Protein AF-A0A2S9G8Z2-F1 (afdb_monomer)

Structure (mmCIF, N/CA/C/O backbone):
data_AF-A0A2S9G8Z2-F1
#
_entry.id   AF-A0A2S9G8Z2-F1
#
loop_
_atom_site.group_PDB
_atom_site.id
_atom_site.type_symbol
_atom_site.label_atom_id
_atom_site.label_alt_id
_atom_site.label_comp_id
_atom_site.label_asym_id
_atom_site.label_entity_id
_atom_site.label_seq_id
_atom_site.pdbx_PDB_ins_code
_atom_site.Cartn_x
_atom_site.Cartn_y
_atom_site.Cartn_z
_atom_site.occupancy
_atom_site.B_iso_or_equiv
_atom_site.auth_seq_id
_atom_site.auth_comp_id
_atom_site.auth_asym_id
_atom_site.auth_atom_id
_atom_site.pdbx_PDB_model_num
ATOM 1 N N . ARG A 1 1 ? 24.745 0.065 -7.113 1.00 62.25 1 ARG A N 1
ATOM 2 C CA . ARG A 1 1 ? 24.488 0.917 -8.304 1.00 62.25 1 ARG A CA 1
ATOM 3 C C . ARG A 1 1 ? 24.657 0.036 -9.529 1.00 62.25 1 ARG A C 1
ATOM 5 O O . ARG A 1 1 ? 25.649 -0.677 -9.571 1.00 62.25 1 ARG A O 1
ATOM 12 N N . VAL A 1 2 ? 23.683 0.031 -10.441 1.00 73.94 2 VAL A N 1
ATOM 13 C CA . VAL A 1 2 ? 23.621 -0.918 -11.567 1.00 73.94 2 VAL A CA 1
ATOM 14 C C . VAL A 1 2 ? 23.813 -0.156 -12.875 1.00 73.94 2 VAL A C 1
ATOM 16 O O . VAL A 1 2 ? 23.184 0.879 -13.094 1.00 73.94 2 VAL A O 1
ATOM 19 N N . SER A 1 3 ? 24.692 -0.654 -13.735 1.00 78.06 3 SER A N 1
ATOM 20 C CA . SER A 1 3 ? 24.938 -0.115 -15.073 1.00 78.06 3 SER A CA 1
ATOM 21 C C . SER A 1 3 ? 24.805 -1.223 -16.106 1.00 78.06 3 SER A C 1
ATOM 23 O O . SER A 1 3 ? 25.106 -2.384 -15.822 1.00 78.06 3 SER A O 1
ATOM 25 N N . ARG A 1 4 ? 24.355 -0.855 -17.305 1.00 78.06 4 ARG A N 1
ATOM 26 C CA . ARG A 1 4 ? 24.367 -1.742 -18.469 1.00 78.06 4 ARG A CA 1
ATOM 27 C C . ARG A 1 4 ? 25.803 -1.949 -18.963 1.00 78.06 4 ARG A C 1
ATOM 29 O O . ARG A 1 4 ? 26.707 -1.190 -18.617 1.00 78.06 4 ARG A O 1
ATOM 36 N N . SER A 1 5 ? 26.008 -2.968 -19.795 1.00 85.19 5 SER A N 1
ATOM 37 C CA . SER A 1 5 ? 27.310 -3.284 -20.403 1.00 85.19 5 SER A CA 1
ATOM 38 C C . SER A 1 5 ? 27.854 -2.176 -21.314 1.00 85.19 5 SER A C 1
ATOM 40 O O . SER A 1 5 ? 29.053 -2.124 -21.551 1.00 85.19 5 SER A O 1
ATOM 42 N N . ASP A 1 6 ? 26.990 -1.277 -21.793 1.00 86.94 6 ASP A N 1
ATOM 43 C CA . ASP A 1 6 ? 27.336 -0.070 -22.560 1.00 86.94 6 ASP A CA 1
ATOM 44 C C . ASP A 1 6 ? 27.732 1.127 -21.669 1.00 86.94 6 ASP A C 1
ATOM 46 O O . ASP A 1 6 ? 27.937 2.234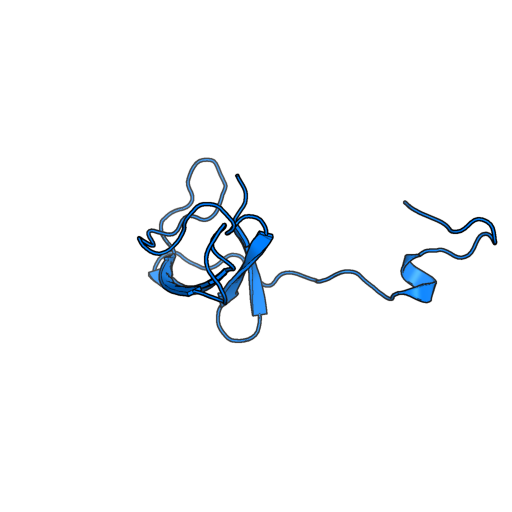 -22.163 1.00 86.94 6 ASP A O 1
ATOM 50 N N . GLY A 1 7 ? 27.835 0.927 -20.350 1.00 84.50 7 GLY A N 1
ATOM 51 C CA . GLY A 1 7 ? 28.222 1.962 -19.393 1.00 84.50 7 GLY A CA 1
ATOM 52 C C . GLY A 1 7 ? 27.107 2.956 -19.054 1.00 84.50 7 GLY A C 1
ATOM 53 O O . GLY A 1 7 ? 27.293 3.789 -18.161 1.00 84.50 7 GLY A O 1
ATOM 54 N N . ILE A 1 8 ? 25.932 2.859 -19.689 1.00 87.75 8 ILE A N 1
ATOM 55 C CA . ILE A 1 8 ? 24.789 3.706 -19.350 1.00 87.75 8 ILE A CA 1
ATOM 56 C C . ILE A 1 8 ? 24.274 3.306 -17.966 1.00 87.75 8 ILE A C 1
ATOM 58 O O . ILE A 1 8 ? 24.001 2.136 -17.667 1.00 87.75 8 ILE A O 1
ATOM 62 N N . ARG A 1 9 ? 24.139 4.311 -17.096 1.00 86.50 9 ARG A N 1
ATOM 63 C CA . ARG A 1 9 ? 23.539 4.136 -15.774 1.00 86.50 9 ARG A CA 1
ATOM 64 C C . ARG A 1 9 ? 22.067 3.794 -15.935 1.00 86.50 9 ARG A C 1
ATOM 66 O O . ARG A 1 9 ? 21.362 4.474 -16.680 1.00 86.50 9 ARG A O 1
ATOM 73 N N . LEU A 1 10 ? 21.589 2.791 -15.201 1.00 83.19 10 LEU A N 1
ATOM 74 C CA . LEU A 1 10 ? 20.181 2.405 -15.271 1.00 83.19 10 LEU A CA 1
ATOM 75 C C . LEU A 1 10 ? 19.263 3.582 -14.915 1.00 83.19 10 LEU A C 1
ATOM 77 O O . LEU A 1 10 ? 18.245 3.777 -15.568 1.00 83.19 10 LEU A O 1
ATOM 81 N N . GLU A 1 11 ? 19.666 4.413 -13.953 1.00 81.88 11 GLU A N 1
ATOM 82 C CA . GLU A 1 11 ? 18.909 5.598 -13.540 1.00 81.88 11 GLU A CA 1
ATOM 83 C C . GLU A 1 11 ? 18.789 6.646 -14.663 1.00 81.88 11 GLU A C 1
ATOM 85 O O . GLU A 1 11 ? 17.789 7.352 -14.752 1.00 81.88 11 GLU A O 1
ATOM 90 N N . SER A 1 12 ? 19.783 6.740 -15.553 1.00 84.94 12 SER A N 1
ATOM 91 C CA . SER A 1 12 ? 19.734 7.650 -16.706 1.00 84.94 12 SER A CA 1
ATOM 92 C C . SER A 1 12 ? 18.775 7.164 -17.793 1.00 84.94 12 SER A C 1
ATOM 94 O O . SER A 1 12 ? 18.224 7.986 -18.515 1.00 84.94 12 SER A O 1
ATOM 96 N N . ALA A 1 13 ? 18.574 5.848 -17.913 1.00 85.38 13 ALA A N 1
ATOM 97 C CA . ALA A 1 13 ? 17.683 5.257 -18.909 1.00 85.38 13 ALA A CA 1
ATOM 98 C C . ALA A 1 13 ? 16.238 5.094 -18.401 1.00 85.38 13 ALA A C 1
ATOM 100 O O . ALA A 1 13 ? 15.297 5.326 -19.153 1.00 85.38 13 ALA A O 1
ATOM 101 N N . ALA A 1 14 ? 16.055 4.690 -17.140 1.00 85.12 14 ALA A N 1
ATOM 102 C CA . ALA A 1 14 ? 14.747 4.409 -16.540 1.00 85.12 14 ALA A CA 1
ATOM 103 C C . ALA A 1 14 ? 14.141 5.610 -15.792 1.00 85.12 14 ALA A C 1
ATOM 105 O O . ALA A 1 14 ? 12.964 5.585 -15.436 1.00 85.12 14 ALA A O 1
ATOM 106 N N . GLY A 1 15 ? 14.939 6.648 -15.532 1.00 84.25 15 GLY A N 1
ATOM 107 C CA . GLY A 1 15 ? 14.593 7.709 -14.596 1.00 84.25 15 GLY A CA 1
ATOM 108 C C . GLY A 1 15 ? 14.861 7.314 -13.140 1.00 84.25 15 GLY A C 1
ATOM 109 O O . GLY A 1 15 ? 15.527 6.321 -12.835 1.00 84.25 15 GLY A O 1
ATOM 110 N N . ALA A 1 16 ? 14.360 8.132 -12.215 1.00 82.81 16 ALA A N 1
ATOM 111 C CA . ALA A 1 16 ? 14.453 7.845 -10.788 1.00 82.81 16 ALA A CA 1
ATOM 112 C C . ALA A 1 16 ? 13.491 6.714 -10.378 1.00 82.81 16 ALA A C 1
ATOM 114 O O . ALA A 1 16 ? 12.453 6.506 -11.000 1.00 82.81 16 ALA A O 1
ATOM 115 N N . GLY A 1 17 ? 13.819 6.010 -9.292 1.00 83.06 17 GLY A N 1
ATOM 116 C CA . GLY A 1 17 ? 12.908 5.040 -8.683 1.00 83.06 17 GLY A CA 1
ATOM 117 C C . GLY A 1 17 ? 11.681 5.698 -8.041 1.00 83.06 17 GLY A C 1
ATOM 118 O O . GLY A 1 17 ? 11.649 6.913 -7.822 1.00 83.06 17 GLY A O 1
ATOM 119 N N . LEU A 1 18 ? 10.685 4.875 -7.693 1.00 86.12 18 LEU A N 1
ATOM 120 C CA . LEU A 1 18 ? 9.508 5.320 -6.945 1.00 86.12 18 LEU A CA 1
ATOM 121 C C . LEU A 1 18 ? 9.939 6.014 -5.646 1.00 86.12 18 LEU A C 1
ATOM 123 O O . LEU A 1 18 ? 10.681 5.451 -4.841 1.00 86.12 18 LEU A O 1
ATOM 127 N N . ARG A 1 19 ? 9.434 7.230 -5.428 1.00 90.31 19 ARG A N 1
ATOM 128 C CA . ARG A 1 19 ? 9.555 7.928 -4.148 1.00 90.31 19 ARG A CA 1
ATOM 129 C C . ARG A 1 19 ? 8.308 7.647 -3.328 1.00 90.31 19 ARG A C 1
ATOM 131 O O . ARG A 1 19 ? 7.209 7.988 -3.759 1.00 90.31 19 ARG A O 1
ATOM 138 N N . LEU A 1 20 ? 8.494 7.033 -2.165 1.00 91.75 20 LEU A N 1
ATOM 139 C CA . LEU A 1 20 ? 7.400 6.838 -1.225 1.00 91.75 20 LEU A CA 1
ATOM 140 C C . LEU A 1 20 ? 6.965 8.184 -0.630 1.00 91.75 20 LEU A C 1
ATOM 142 O O . LEU A 1 20 ? 7.777 9.101 -0.471 1.00 91.75 20 LEU A O 1
ATOM 146 N N . GLY A 1 21 ? 5.674 8.282 -0.326 1.00 93.44 21 GLY A N 1
ATOM 147 C CA . GLY A 1 21 ? 5.102 9.354 0.476 1.00 93.44 21 GLY A CA 1
ATOM 148 C C . GLY A 1 21 ? 5.575 9.295 1.931 1.00 93.44 21 GLY A C 1
ATOM 149 O O . GLY A 1 21 ? 6.407 8.471 2.310 1.00 93.44 21 GLY A O 1
ATOM 150 N N . GLY A 1 22 ? 5.036 10.195 2.752 1.00 93.31 22 GLY A N 1
ATOM 151 C CA . GLY A 1 22 ? 5.291 10.186 4.191 1.00 93.31 22 GLY A CA 1
ATOM 152 C C . GLY A 1 22 ? 4.736 8.932 4.867 1.00 93.31 22 GLY A C 1
ATOM 153 O O . GLY A 1 22 ? 3.799 8.309 4.369 1.00 93.31 22 GLY A O 1
ATOM 154 N N . VAL A 1 23 ? 5.310 8.584 6.018 1.00 92.31 23 VAL A N 1
ATOM 155 C CA . VAL A 1 23 ? 4.771 7.523 6.873 1.00 92.31 23 VAL A CA 1
ATOM 156 C C . VAL A 1 23 ? 3.378 7.945 7.365 1.00 92.31 23 VAL A C 1
ATOM 158 O O . VAL A 1 23 ? 3.271 9.050 7.902 1.00 92.31 23 VAL A O 1
ATOM 161 N N . PRO A 1 24 ? 2.333 7.105 7.216 1.00 93.62 24 PRO A N 1
ATOM 162 C CA . PRO A 1 24 ? 0.987 7.444 7.669 1.00 93.62 24 PRO A CA 1
ATOM 163 C C . PRO A 1 24 ? 0.951 7.656 9.182 1.00 93.62 24 PRO A C 1
ATOM 165 O O . PRO A 1 24 ? 1.550 6.880 9.936 1.00 93.62 24 PRO A O 1
ATOM 168 N N . ALA A 1 25 ? 0.232 8.678 9.639 1.00 93.50 25 ALA A N 1
ATOM 169 C CA . ALA A 1 25 ? 0.030 8.881 11.070 1.00 93.50 25 ALA A CA 1
ATOM 170 C C . ALA A 1 25 ? -0.917 7.804 11.642 1.00 93.50 25 ALA A C 1
ATOM 172 O O . ALA A 1 25 ? -1.824 7.355 10.937 1.00 93.50 25 ALA A O 1
ATOM 173 N N . PRO A 1 26 ? -0.782 7.399 12.921 1.00 94.50 26 PRO A N 1
ATOM 174 C CA . PRO A 1 26 ? -1.766 6.522 13.552 1.00 94.50 26 PRO A CA 1
ATOM 175 C C . PRO A 1 26 ? -3.193 7.080 13.410 1.00 94.50 26 PRO A C 1
ATOM 177 O O . PRO A 1 26 ? -3.435 8.255 13.679 1.00 94.50 26 PRO A O 1
ATOM 180 N N . GLY A 1 27 ? -4.133 6.239 12.979 1.00 95.50 27 GLY A N 1
ATOM 181 C CA . GLY A 1 27 ? -5.515 6.618 12.670 1.00 95.50 27 GLY A CA 1
ATOM 182 C C . GLY A 1 27 ? -5.752 7.066 11.222 1.00 95.50 27 GLY A C 1
ATOM 183 O O . GLY A 1 27 ? -6.901 7.093 10.781 1.00 95.50 27 GLY A O 1
ATOM 184 N N . GLU A 1 28 ? -4.703 7.366 10.453 1.00 95.75 28 GLU A N 1
ATOM 185 C CA . GLU A 1 28 ? -4.832 7.736 9.042 1.00 95.75 28 GLU A CA 1
ATOM 186 C C . GLU A 1 28 ? -5.276 6.537 8.195 1.00 95.75 28 GLU A C 1
ATOM 188 O O . GLU A 1 28 ? -4.802 5.415 8.373 1.00 95.75 28 GLU A O 1
ATOM 193 N N . ALA A 1 29 ? -6.206 6.761 7.264 1.00 95.94 29 ALA A N 1
ATOM 194 C CA . ALA A 1 29 ? -6.759 5.692 6.444 1.00 95.94 29 ALA A CA 1
ATOM 195 C C . ALA A 1 29 ? -5.761 5.227 5.372 1.00 95.94 29 ALA A C 1
ATOM 197 O O . ALA A 1 29 ? -5.436 5.974 4.447 1.00 95.94 29 ALA A O 1
ATOM 198 N N . VAL A 1 30 ? -5.367 3.958 5.448 1.00 96.31 30 VAL A N 1
ATOM 199 C CA . VAL A 1 30 ? -4.503 3.286 4.476 1.00 96.31 30 VAL A CA 1
ATOM 200 C C . VAL A 1 30 ? -5.336 2.312 3.653 1.00 96.31 30 VAL A C 1
ATOM 202 O O . VAL A 1 30 ? -6.143 1.556 4.195 1.00 96.31 30 VAL A O 1
ATOM 205 N N . THR A 1 31 ? -5.146 2.314 2.334 1.00 96.31 31 THR A N 1
ATOM 206 C CA . THR A 1 31 ? -5.686 1.275 1.442 1.00 96.31 31 THR A CA 1
ATOM 207 C C . THR A 1 31 ? -4.555 0.374 0.973 1.00 96.31 31 THR A C 1
ATOM 209 O O . THR A 1 31 ? -3.539 0.874 0.499 1.00 96.31 31 THR A O 1
ATOM 212 N N . VAL A 1 32 ? -4.728 -0.940 1.081 1.00 96.00 32 VAL A N 1
ATOM 213 C CA . VAL A 1 32 ? -3.796 -1.938 0.547 1.00 96.00 32 VAL A CA 1
ATOM 214 C C . VAL A 1 32 ? -4.493 -2.687 -0.575 1.00 96.00 32 VAL A C 1
ATOM 216 O O . VAL A 1 32 ? -5.617 -3.151 -0.394 1.00 96.00 32 VAL A O 1
ATOM 219 N N . ILE A 1 33 ? -3.835 -2.801 -1.728 1.00 95.12 33 ILE A N 1
ATOM 220 C CA . ILE A 1 33 ? -4.336 -3.546 -2.890 1.00 95.12 33 ILE A CA 1
ATOM 221 C C . ILE A 1 33 ? -3.277 -4.576 -3.270 1.00 95.12 33 ILE A C 1
ATOM 223 O O . ILE A 1 33 ? -2.176 -4.202 -3.665 1.00 95.12 33 ILE A O 1
ATOM 227 N N . GLY A 1 34 ? -3.593 -5.860 -3.135 1.00 94.19 34 GLY A N 1
ATOM 228 C CA . GLY A 1 34 ? -2.672 -6.963 -3.405 1.00 94.19 34 GLY A CA 1
ATOM 229 C C . GLY A 1 34 ? -3.289 -8.030 -4.300 1.00 94.19 34 GLY A C 1
ATOM 230 O O . GLY A 1 34 ? -4.468 -7.967 -4.638 1.00 94.19 34 GLY A O 1
ATOM 231 N N . TYR A 1 35 ? -2.482 -9.020 -4.675 1.00 94.50 35 TYR A N 1
ATOM 232 C CA . TYR A 1 35 ? -2.906 -10.159 -5.488 1.00 94.50 35 TYR A CA 1
ATOM 233 C C . TYR A 1 35 ? -2.728 -11.436 -4.665 1.00 94.50 35 TYR A C 1
ATOM 235 O O . TYR A 1 35 ? -1.605 -11.932 -4.547 1.00 94.50 35 TYR A O 1
ATOM 243 N N . PRO A 1 36 ? -3.800 -11.953 -4.044 1.00 94.06 36 PRO A N 1
ATOM 244 C CA . PRO A 1 36 ? -3.708 -13.182 -3.276 1.00 94.06 36 PRO A CA 1
ATOM 245 C C . PRO A 1 36 ? -3.180 -14.343 -4.126 1.00 94.06 36 PRO A C 1
ATOM 247 O O . PRO A 1 36 ? -3.620 -14.560 -5.258 1.00 94.06 36 PRO A O 1
ATOM 250 N N . ALA A 1 37 ? -2.281 -15.141 -3.558 1.00 93.50 37 ALA A N 1
ATOM 251 C CA . ALA A 1 37 ? -1.782 -16.343 -4.210 1.00 93.50 37 ALA A CA 1
ATOM 252 C C . ALA A 1 37 ? -2.933 -17.327 -4.476 1.00 93.50 37 ALA A C 1
ATOM 254 O O . ALA A 1 37 ? -3.746 -17.609 -3.596 1.00 93.50 37 ALA A O 1
ATOM 255 N N . GLY A 1 38 ? -3.001 -17.852 -5.701 1.00 92.62 38 GLY A N 1
ATOM 256 C CA . GLY A 1 38 ? -4.038 -18.805 -6.107 1.00 92.62 38 GLY A CA 1
ATOM 257 C C . GLY A 1 38 ? -5.425 -18.196 -6.345 1.00 92.62 38 GLY A C 1
ATOM 258 O O . GLY A 1 38 ? -6.347 -18.944 -6.660 1.00 92.62 38 GLY A O 1
ATOM 259 N N . GLN A 1 39 ? -5.587 -16.871 -6.239 1.00 90.19 39 GLN A N 1
ATOM 260 C CA . GLN A 1 39 ? -6.824 -16.176 -6.609 1.00 90.19 39 GLN A CA 1
ATOM 261 C C . GLN A 1 39 ? -6.638 -15.427 -7.935 1.00 90.19 39 GLN A C 1
ATOM 263 O O . GLN A 1 39 ? -5.589 -14.844 -8.208 1.00 90.19 39 GLN A O 1
ATOM 268 N N . GLY A 1 40 ? -7.666 -15.451 -8.782 1.00 87.50 40 GLY A N 1
ATOM 269 C CA . GLY A 1 40 ? -7.675 -14.730 -10.053 1.00 87.50 40 GLY A CA 1
ATOM 270 C C . GLY A 1 40 ? -8.106 -13.280 -9.864 1.00 87.50 40 GLY A C 1
ATOM 271 O O . GLY A 1 40 ? -9.283 -12.977 -10.028 1.00 87.50 40 GLY A O 1
ATOM 272 N N . GLY A 1 41 ? -7.170 -12.391 -9.530 1.00 91.50 41 GLY A N 1
ATOM 273 C CA . GLY A 1 41 ? -7.408 -10.943 -9.506 1.00 91.50 41 GLY A CA 1
ATOM 274 C C . GLY A 1 41 ? -6.958 -10.237 -8.224 1.00 91.50 41 GLY A C 1
ATOM 275 O O . GLY A 1 41 ? -6.393 -10.872 -7.331 1.00 91.50 41 GLY A O 1
ATOM 276 N N . PRO A 1 42 ? -7.161 -8.909 -8.145 1.00 94.00 42 PRO A N 1
ATOM 277 C CA . PRO A 1 42 ? -6.775 -8.123 -6.985 1.00 94.00 42 PRO A CA 1
ATOM 278 C C . PRO A 1 42 ? -7.790 -8.256 -5.845 1.00 94.00 42 PRO A C 1
ATOM 280 O O . PRO A 1 42 ? -8.997 -8.350 -6.067 1.00 94.00 42 PRO A O 1
ATOM 283 N N . ALA A 1 43 ? -7.297 -8.156 -4.617 1.00 93.88 43 ALA A N 1
ATOM 284 C CA . ALA A 1 43 ? -8.097 -7.940 -3.422 1.00 93.88 43 ALA A CA 1
ATOM 285 C C . ALA A 1 43 ? -7.614 -6.671 -2.713 1.00 93.88 43 ALA A C 1
ATOM 287 O O . ALA A 1 43 ? -6.426 -6.336 -2.740 1.00 93.88 43 ALA A O 1
ATOM 288 N N . ALA A 1 44 ? -8.545 -5.952 -2.092 1.00 93.81 44 ALA A N 1
ATOM 289 C CA . ALA A 1 44 ? -8.260 -4.696 -1.420 1.00 93.81 44 ALA A CA 1
ATOM 290 C C . ALA A 1 44 ? -8.785 -4.703 0.010 1.00 93.81 44 ALA A C 1
ATOM 292 O O . ALA A 1 44 ? -9.825 -5.290 0.309 1.00 93.81 44 ALA A O 1
ATOM 293 N N . CYS A 1 45 ? -8.081 -3.995 0.881 1.00 93.50 45 CYS A N 1
ATOM 294 C CA . CYS A 1 45 ? -8.528 -3.727 2.233 1.00 93.50 45 CYS A CA 1
ATOM 295 C C . CYS A 1 45 ? -8.239 -2.262 2.580 1.00 93.50 45 CYS A C 1
ATOM 297 O O . CYS A 1 45 ? -7.301 -1.656 2.056 1.00 93.50 45 CYS A O 1
ATOM 299 N N . ARG A 1 46 ? -9.056 -1.674 3.454 1.00 95.06 46 ARG A N 1
ATOM 300 C CA . ARG A 1 46 ? -8.861 -0.310 3.945 1.00 95.06 46 ARG A CA 1
ATOM 301 C C . ARG A 1 46 ? -8.987 -0.308 5.457 1.00 95.06 46 ARG A C 1
ATOM 303 O O . ARG A 1 46 ? -10.013 -0.736 5.977 1.00 95.06 46 ARG A O 1
ATOM 310 N N . ALA A 1 47 ? -7.964 0.184 6.140 1.00 95.25 47 ALA A N 1
ATOM 311 C CA . ALA A 1 47 ? -7.919 0.229 7.595 1.00 95.25 47 ALA A CA 1
ATOM 312 C C . ALA A 1 47 ? -7.125 1.453 8.074 1.00 95.25 47 ALA A C 1
ATOM 314 O O . ALA A 1 47 ? -6.273 1.959 7.338 1.00 95.25 47 ALA A O 1
ATOM 315 N N . PRO A 1 48 ? -7.391 1.952 9.291 1.00 95.81 48 PRO A N 1
ATOM 316 C CA . PRO A 1 48 ? -6.537 2.962 9.896 1.00 95.81 48 PRO A CA 1
ATOM 317 C C . PRO A 1 48 ? -5.142 2.387 10.179 1.00 95.81 48 PRO A C 1
ATOM 319 O O . PRO A 1 48 ? -5.010 1.239 10.619 1.00 95.81 48 PRO A O 1
ATOM 322 N N . ALA A 1 49 ? -4.103 3.194 9.972 1.00 94.88 49 ALA A N 1
ATOM 323 C CA . ALA A 1 49 ? -2.762 2.870 10.435 1.00 94.88 49 ALA A CA 1
ATOM 324 C C . ALA A 1 49 ? -2.762 2.731 11.966 1.00 94.88 49 ALA A C 1
ATOM 326 O O . ALA A 1 49 ? -3.323 3.555 12.690 1.00 94.88 49 ALA A O 1
ATOM 327 N N . ALA A 1 50 ? -2.138 1.674 12.465 1.00 94.19 50 ALA A N 1
ATOM 328 C CA . ALA A 1 50 ? -1.911 1.456 13.883 1.00 94.19 50 ALA A CA 1
ATOM 329 C C . ALA A 1 50 ? -0.601 2.125 14.328 1.00 94.19 50 ALA A C 1
ATOM 331 O O . ALA A 1 50 ? 0.193 2.604 13.516 1.00 94.19 50 ALA A O 1
ATOM 332 N N . ALA A 1 51 ? -0.355 2.136 15.639 1.00 92.75 51 ALA A N 1
ATOM 333 C CA . ALA A 1 51 ? 0.948 2.523 16.163 1.00 92.75 51 ALA A CA 1
ATOM 334 C C . ALA A 1 51 ? 2.050 1.627 15.571 1.00 92.75 51 ALA A C 1
ATOM 336 O O . ALA A 1 51 ? 1.875 0.410 15.457 1.00 92.75 51 ALA A O 1
ATOM 337 N N . SER A 1 52 ? 3.184 2.233 15.213 1.00 90.62 52 SER A N 1
ATOM 338 C CA . SER A 1 52 ? 4.316 1.501 14.651 1.00 90.62 52 SER A CA 1
ATOM 339 C C . SER A 1 52 ? 4.784 0.396 15.593 1.00 90.62 52 SER A C 1
ATOM 341 O O . SER A 1 52 ? 4.916 0.595 16.803 1.00 90.62 52 SER A O 1
ATOM 343 N N . ARG A 1 53 ? 5.097 -0.767 15.026 1.00 88.69 53 ARG A N 1
ATOM 344 C CA . ARG A 1 53 ? 5.607 -1.927 15.754 1.00 88.69 53 ARG A CA 1
ATOM 345 C C . ARG A 1 53 ? 7.035 -2.197 15.303 1.00 88.69 53 ARG A C 1
ATOM 347 O O . ARG A 1 53 ? 7.292 -2.322 14.113 1.00 88.69 53 ARG A O 1
ATOM 354 N N . ALA A 1 54 ? 7.968 -2.260 16.254 1.00 89.06 54 ALA A N 1
ATOM 355 C CA . ALA A 1 54 ? 9.396 -2.464 15.976 1.00 89.06 54 ALA A CA 1
ATOM 356 C C . ALA A 1 54 ? 9.989 -1.472 14.946 1.00 89.06 54 ALA A C 1
ATOM 35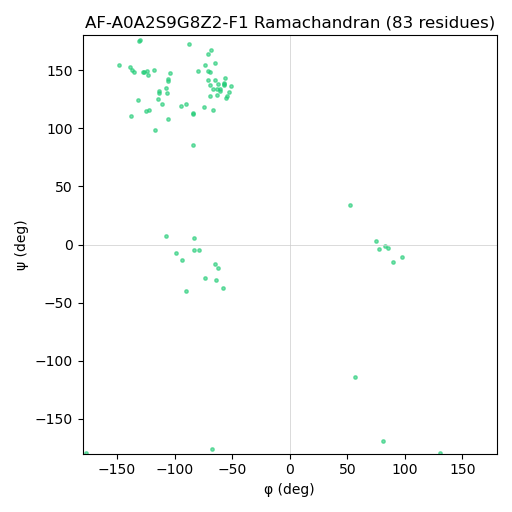8 O O . ALA A 1 54 ? 10.865 -1.827 14.167 1.00 89.06 54 ALA A O 1
ATOM 359 N N . GLY A 1 55 ? 9.497 -0.227 14.931 1.00 87.81 55 GLY A N 1
ATOM 360 C CA . GLY A 1 55 ? 9.947 0.814 14.000 1.00 87.81 55 GLY A CA 1
ATOM 361 C C . GLY A 1 55 ? 9.259 0.807 12.630 1.00 87.81 55 GLY A C 1
ATOM 362 O O . GLY A 1 55 ? 9.503 1.717 11.843 1.00 87.81 55 GLY A O 1
ATOM 363 N N . PHE A 1 56 ? 8.365 -0.148 12.360 1.00 87.44 56 PHE A N 1
ATOM 364 C CA . PHE A 1 56 ? 7.627 -0.239 11.100 1.00 87.44 56 PHE A CA 1
ATOM 365 C C . PHE A 1 56 ? 6.166 0.189 11.270 1.00 87.44 56 PHE A C 1
ATOM 367 O O . PHE A 1 56 ? 5.560 -0.132 12.297 1.00 87.44 56 PHE A O 1
ATOM 374 N N . PRO A 1 57 ? 5.573 0.881 10.280 1.00 89.25 57 PRO A N 1
ATOM 375 C CA . PRO A 1 57 ? 4.137 1.134 10.254 1.00 89.25 57 PRO A CA 1
ATOM 376 C C . PRO A 1 57 ? 3.359 -0.180 10.324 1.00 89.25 57 PRO A C 1
ATOM 378 O O . PRO A 1 57 ? 3.761 -1.183 9.735 1.00 89.25 57 PRO A O 1
ATOM 381 N N . ALA A 1 58 ? 2.235 -0.173 11.031 1.00 91.69 58 ALA A N 1
ATOM 382 C CA . ALA A 1 58 ? 1.370 -1.338 11.166 1.00 91.69 58 ALA A CA 1
ATOM 383 C C . ALA A 1 58 ? -0.052 -1.000 10.705 1.00 91.69 58 ALA A C 1
ATOM 385 O O . ALA A 1 58 ? -0.500 0.134 10.845 1.00 91.69 58 ALA A O 1
ATOM 386 N N . LEU A 1 59 ? -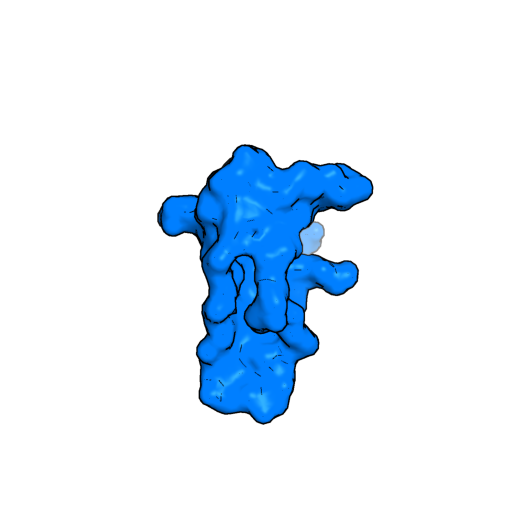0.774 -1.986 10.178 1.00 91.25 59 LEU A N 1
ATOM 387 C CA . LEU A 1 59 ? -2.218 -1.917 9.966 1.00 91.25 59 LEU A CA 1
ATOM 388 C C . LEU A 1 59 ? -2.845 -3.254 10.357 1.00 91.25 59 LEU A C 1
ATOM 390 O O . LEU A 1 59 ? -2.195 -4.294 10.254 1.00 91.25 59 LEU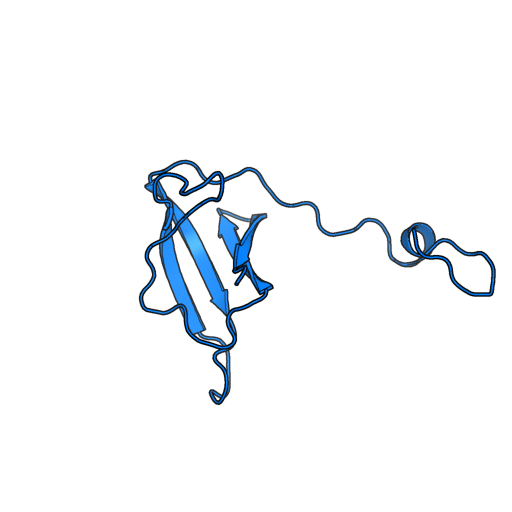 A O 1
ATOM 394 N N . HIS A 1 60 ? -4.111 -3.228 10.758 1.00 90.19 60 HIS A N 1
ATOM 395 C CA . HIS A 1 60 ? -4.898 -4.440 10.968 1.00 90.19 60 HIS A CA 1
ATOM 396 C C . HIS A 1 60 ? -5.884 -4.569 9.811 1.00 90.19 60 HIS A C 1
ATOM 398 O O . HIS A 1 60 ? -6.822 -3.784 9.704 1.00 90.19 60 HIS A O 1
ATOM 404 N N . CYS A 1 61 ? -5.628 -5.524 8.921 1.00 87.69 61 CYS A N 1
ATOM 405 C CA . CYS A 1 61 ? -6.449 -5.781 7.748 1.00 87.69 61 CYS A CA 1
ATOM 406 C C . CYS A 1 61 ? -6.620 -7.286 7.562 1.00 87.69 61 CYS A C 1
ATOM 408 O O . CYS A 1 61 ? -5.681 -7.963 7.143 1.00 87.69 61 CYS A O 1
ATOM 410 N N . ASP A 1 62 ? -7.830 -7.788 7.781 1.00 80.31 62 ASP A N 1
ATOM 411 C CA . ASP A 1 62 ? -8.132 -9.218 7.632 1.00 80.31 62 ASP A CA 1
ATOM 412 C C . ASP A 1 62 ? -7.992 -9.710 6.177 1.00 80.31 62 ASP A C 1
ATOM 414 O O . ASP A 1 62 ? -7.874 -10.903 5.922 1.00 80.31 62 ASP A O 1
ATOM 418 N N . GLY A 1 63 ? -7.972 -8.786 5.207 1.00 79.62 63 GLY A N 1
ATOM 419 C CA . GLY A 1 63 ? -7.805 -9.082 3.781 1.00 79.62 63 GLY A CA 1
ATOM 420 C C . GLY A 1 63 ? -6.358 -9.255 3.305 1.00 79.62 63 GLY A C 1
ATOM 421 O O . GLY A 1 63 ? -6.156 -9.561 2.131 1.00 79.62 63 GLY A O 1
ATOM 422 N N . VAL A 1 64 ? -5.349 -9.042 4.160 1.00 87.81 64 VAL A N 1
ATOM 423 C CA . VAL A 1 64 ? -3.938 -9.250 3.787 1.00 87.81 64 VAL A CA 1
ATOM 424 C C . VAL A 1 64 ? -3.583 -10.724 3.965 1.00 87.81 64 VAL A C 1
ATOM 426 O O . VAL A 1 64 ? -3.531 -11.237 5.079 1.00 87.81 64 VAL A O 1
ATOM 429 N N . VAL A 1 65 ? -3.316 -11.403 2.852 1.00 90.25 65 VAL A N 1
ATOM 430 C CA . VAL A 1 65 ? -3.051 -12.849 2.794 1.00 90.25 65 VAL A CA 1
ATOM 431 C C . VAL A 1 65 ? -1.778 -13.151 1.995 1.00 90.25 65 VAL A C 1
ATOM 433 O O . VAL A 1 65 ? -1.156 -12.252 1.425 1.00 90.25 65 VAL A O 1
ATOM 436 N N . ALA A 1 66 ? -1.370 -14.423 1.927 1.00 90.81 66 ALA A N 1
ATOM 437 C CA . ALA A 1 66 ? -0.237 -14.843 1.099 1.00 90.81 66 ALA A CA 1
ATOM 438 C C . ALA A 1 66 ? -0.383 -14.334 -0.350 1.00 90.81 66 ALA A C 1
ATOM 440 O O . ALA A 1 66 ? -1.466 -14.397 -0.931 1.00 90.81 66 ALA A O 1
ATOM 441 N N . GLY A 1 67 ? 0.708 -13.818 -0.924 1.00 90.88 67 GLY A N 1
ATOM 442 C CA . GLY A 1 67 ? 0.712 -13.132 -2.226 1.00 90.88 67 GLY A CA 1
ATOM 443 C C . GLY A 1 67 ? 0.646 -11.602 -2.143 1.00 90.88 67 GLY A C 1
ATOM 444 O O . GLY A 1 67 ? 0.934 -10.928 -3.125 1.00 90.88 67 GLY A O 1
ATOM 445 N N . PHE A 1 68 ? 0.367 -11.026 -0.967 1.00 94.44 68 PHE A N 1
ATOM 446 C CA . PHE A 1 68 ? 0.373 -9.567 -0.781 1.00 94.44 68 PHE A CA 1
ATOM 447 C C . PHE A 1 68 ? 1.770 -8.954 -0.629 1.00 94.44 68 PHE A C 1
ATOM 449 O O . PHE A 1 68 ? 1.876 -7.735 -0.552 1.00 94.44 68 PHE A O 1
ATOM 456 N N . SER A 1 69 ? 2.848 -9.737 -0.577 1.00 93.06 69 SER A N 1
ATOM 457 C CA . SER A 1 69 ? 4.209 -9.190 -0.507 1.00 93.06 69 SER A CA 1
ATOM 458 C C . SER A 1 69 ? 4.471 -8.224 -1.670 1.00 93.06 69 SER A C 1
ATOM 460 O O . SER A 1 69 ? 4.267 -8.567 -2.832 1.00 93.06 69 SER A O 1
ATOM 462 N N . GLY A 1 70 ? 4.909 -7.004 -1.354 1.00 93.25 70 GLY A N 1
ATOM 463 C CA . GLY A 1 70 ? 5.087 -5.924 -2.330 1.00 93.25 70 GLY A CA 1
ATOM 464 C C . GLY A 1 70 ? 3.815 -5.135 -2.671 1.00 93.25 70 GLY A C 1
ATOM 465 O O . GLY A 1 70 ? 3.899 -4.177 -3.436 1.00 93.25 70 GLY A O 1
ATOM 466 N N . ALA A 1 71 ? 2.654 -5.474 -2.099 1.00 94.69 71 ALA A N 1
ATOM 467 C CA . ALA A 1 71 ? 1.425 -4.702 -2.276 1.00 94.69 71 ALA A CA 1
ATOM 468 C C . ALA A 1 71 ? 1.575 -3.280 -1.696 1.00 94.69 71 ALA A C 1
ATOM 470 O O . ALA A 1 71 ? 2.066 -3.133 -0.568 1.00 94.69 71 ALA A O 1
ATOM 471 N N . PRO A 1 72 ? 1.152 -2.229 -2.423 1.00 95.19 72 PRO A N 1
ATOM 472 C CA . PRO A 1 72 ? 1.282 -0.849 -1.978 1.00 95.19 72 PRO A CA 1
ATOM 473 C C . PRO A 1 72 ? 0.343 -0.503 -0.826 1.00 95.19 72 PRO A C 1
ATOM 475 O O . PRO A 1 72 ? -0.826 -0.885 -0.822 1.00 95.19 72 PRO A O 1
ATOM 478 N N . TRP A 1 73 ? 0.853 0.302 0.105 1.00 95.44 73 TRP A N 1
ATOM 479 C CA . TRP A 1 73 ? 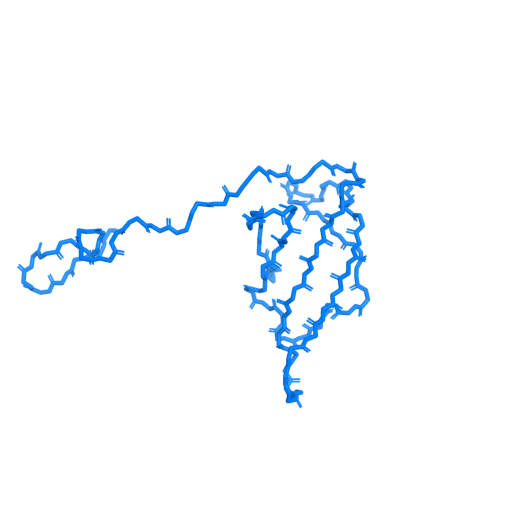0.052 1.083 1.041 1.00 95.44 73 TRP A CA 1
ATOM 480 C C . TRP A 1 73 ? -0.226 2.432 0.402 1.00 95.44 73 TRP A C 1
ATOM 482 O O . TRP A 1 73 ? 0.703 3.163 0.060 1.00 95.44 73 TRP A O 1
ATOM 492 N N . ILE A 1 74 ? -1.499 2.754 0.228 1.00 96.25 74 ILE A N 1
ATOM 493 C CA . ILE A 1 74 ? -1.946 3.968 -0.441 1.00 96.25 74 ILE A CA 1
ATOM 494 C C . ILE A 1 74 ? -2.583 4.886 0.598 1.00 96.25 74 ILE A C 1
ATOM 496 O O . ILE A 1 74 ? -3.579 4.524 1.233 1.00 96.25 74 ILE A O 1
ATOM 500 N N . THR A 1 75 ? -2.020 6.085 0.733 1.00 95.50 75 THR A N 1
ATOM 501 C CA . THR A 1 75 ? -2.545 7.192 1.546 1.00 95.50 75 THR A CA 1
ATOM 502 C C . THR A 1 75 ? -2.760 8.406 0.657 1.00 9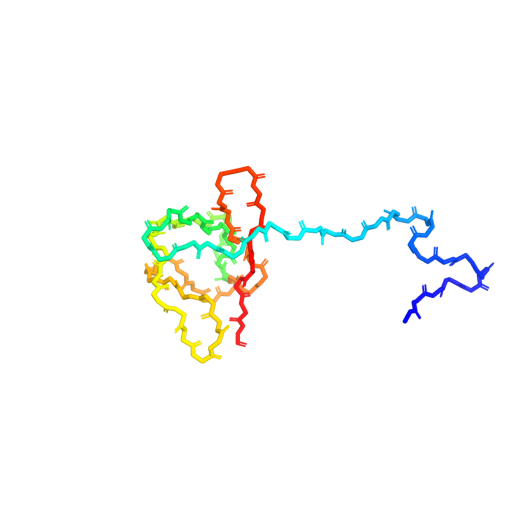5.50 75 THR A C 1
ATOM 504 O O . THR A 1 75 ? -1.819 8.944 0.057 1.00 95.50 75 THR A O 1
ATOM 507 N N . GLY A 1 76 ? -4.025 8.811 0.528 1.00 92.06 76 GLY A N 1
ATOM 508 C CA . GLY A 1 76 ? -4.444 9.797 -0.465 1.00 92.06 76 GLY A CA 1
ATOM 509 C C . GLY A 1 76 ? -4.061 9.344 -1.876 1.00 92.06 76 GLY A C 1
ATOM 510 O O . GLY A 1 76 ? -4.560 8.332 -2.360 1.00 92.06 76 GLY A O 1
ATOM 511 N N . TRP A 1 77 ? -3.148 10.083 -2.508 1.00 91.31 77 TRP A N 1
ATOM 512 C CA . TRP A 1 77 ? -2.673 9.847 -3.879 1.00 91.31 77 TRP A CA 1
ATOM 513 C C . TRP A 1 77 ? -1.248 9.284 -3.948 1.00 91.31 77 TRP A C 1
ATOM 515 O O . TRP A 1 77 ? -0.664 9.212 -5.027 1.00 91.31 77 TRP A O 1
ATOM 525 N N . THR A 1 78 ? -0.658 8.930 -2.805 1.00 95.00 78 THR A N 1
ATOM 526 C CA . THR A 1 78 ? 0.741 8.488 -2.723 1.00 95.00 78 THR A CA 1
ATOM 527 C C . THR A 1 78 ? 0.846 7.059 -2.215 1.00 95.00 78 THR A C 1
ATOM 529 O O . THR A 1 78 ? 0.021 6.612 -1.418 1.00 95.00 78 THR A O 1
ATOM 532 N N . VAL A 1 79 ? 1.892 6.357 -2.657 1.00 95.75 79 V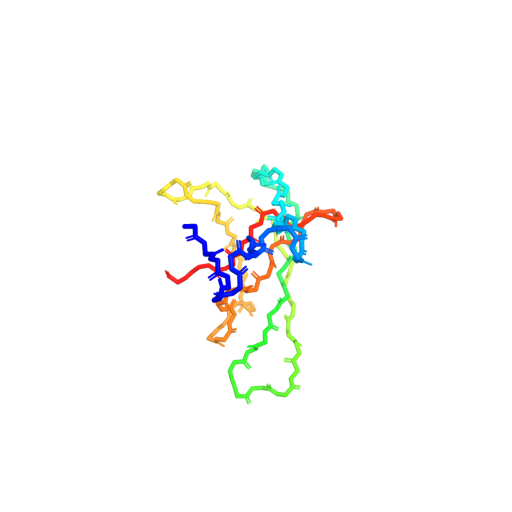AL A N 1
ATOM 533 C CA . VAL A 1 79 ? 2.309 5.092 -2.049 1.00 95.75 79 VAL A CA 1
ATOM 534 C C . VAL A 1 79 ? 3.191 5.424 -0.852 1.00 95.75 79 VAL A C 1
ATOM 536 O O . VAL A 1 79 ? 4.278 5.965 -1.034 1.00 95.75 79 VAL A O 1
ATOM 539 N N . SER A 1 80 ? 2.735 5.140 0.362 1.00 95.00 80 SER A N 1
ATOM 540 C CA . SER A 1 80 ? 3.438 5.457 1.617 1.00 95.00 80 SER A CA 1
ATOM 541 C C . SER A 1 80 ? 4.212 4.278 2.204 1.00 95.00 80 SER A C 1
ATOM 543 O O . SER A 1 80 ? 4.980 4.440 3.149 1.00 95.00 80 SER A O 1
ATOM 545 N N . GLY A 1 81 ? 4.053 3.090 1.627 1.00 93.19 81 GLY A N 1
ATOM 546 C CA . GLY A 1 81 ? 4.726 1.879 2.073 1.00 93.19 81 GLY A CA 1
ATOM 547 C C . GLY A 1 81 ? 4.403 0.684 1.187 1.00 93.19 81 GLY A C 1
ATOM 548 O O . GLY A 1 81 ? 3.660 0.796 0.211 1.00 93.19 81 GLY A O 1
ATOM 549 N N . LEU A 1 82 ? 4.972 -0.463 1.542 1.00 94.06 82 LEU A N 1
ATOM 550 C CA . LEU A 1 82 ? 4.734 -1.750 0.897 1.00 94.06 82 LEU A CA 1
ATOM 551 C C . LEU A 1 82 ? 4.542 -2.809 1.987 1.00 94.06 82 LEU A C 1
ATOM 553 O O . LEU A 1 82 ? 5.168 -2.724 3.045 1.00 94.06 82 LEU A O 1
ATOM 557 N N . ILE A 1 83 ? 3.723 -3.825 1.725 1.00 93.12 83 ILE A N 1
ATOM 558 C CA . ILE A 1 83 ? 3.661 -5.015 2.580 1.00 93.12 83 ILE A CA 1
ATOM 559 C C . ILE A 1 83 ? 4.994 -5.770 2.468 1.0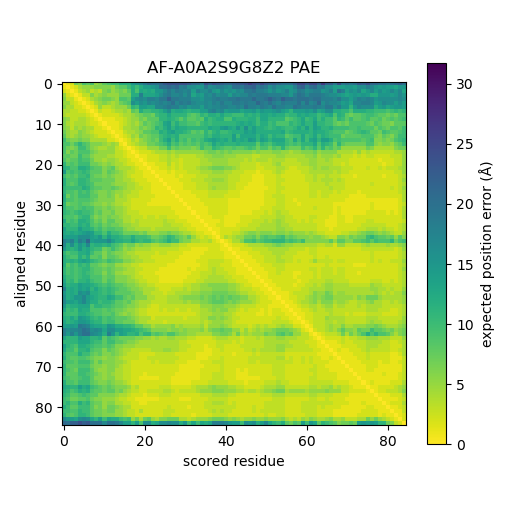0 93.12 83 ILE A C 1
ATOM 561 O O . ILE A 1 83 ? 5.351 -6.266 1.396 1.00 93.12 83 ILE A O 1
ATOM 565 N N . GLY A 1 84 ? 5.721 -5.844 3.583 1.00 84.56 84 GLY A N 1
ATOM 566 C CA . GLY A 1 84 ? 6.920 -6.662 3.761 1.00 84.56 84 GLY A CA 1
ATOM 567 C C . GLY A 1 84 ? 6.609 -7.909 4.589 1.00 84.56 84 GLY A C 1
ATOM 568 O O . GLY A 1 84 ? 5.720 -7.866 5.438 1.00 84.56 84 GLY A O 1
ATOM 569 N N . GLY A 1 85 ? 7.305 -9.009 4.295 1.00 58.78 85 GLY A N 1
ATOM 570 C CA . GLY A 1 85 ? 7.262 -10.250 5.075 1.00 58.78 85 GLY A CA 1
ATOM 571 C C . GLY A 1 85 ? 8.284 -10.246 6.197 1.00 58.78 85 GLY A C 1
ATOM 572 O O . GLY A 1 85 ? 9.387 -9.703 5.959 1.00 58.78 85 GLY A O 1
#

Mean predicted aligned error: 5.67 Å

Radius of gyration: 15.88 Å; Cα contacts (8 Å, |Δi|>4): 152; chains: 1; bounding box: 37×29×39 Å

Sequence (85 aa):
RVSRSDGIRLESAAGAGLRLGGVPAPGEAVTVIGYPAGQGGPAACRAPAAASRAGFPALHCDGVVAGFSGAPWITGWTVSGLIGG

Nearest PDB structures (foldseek):
  5ilb-assembly1_A  TM=6.399E-01  e=2.360E-02  Arabidopsis thaliana
  4fln-assembly1_A  TM=6.071E-01  e=1.989E-02  Arabidopsis thaliana
  4fln-assembly1_B-2  TM=7.336E-01  e=1.639E-01  Arabidopsis thaliana
  4ova-assembly1_C  TM=4.992E-01  e=3.174E+00  Homo sapiens
  5oj2-assembly2_B  TM=4.610E-01  e=2.255E+00  Gallus gallus

Foldseek 3Di:
DDADPVRHDPCNVVPDDADFDAAADAQAKKKWWFDAPPDDDIDIFIFGWHPADPNHIDTDTPRDHHRQFQTFTDGPHGGHDGDHD

pLDDT: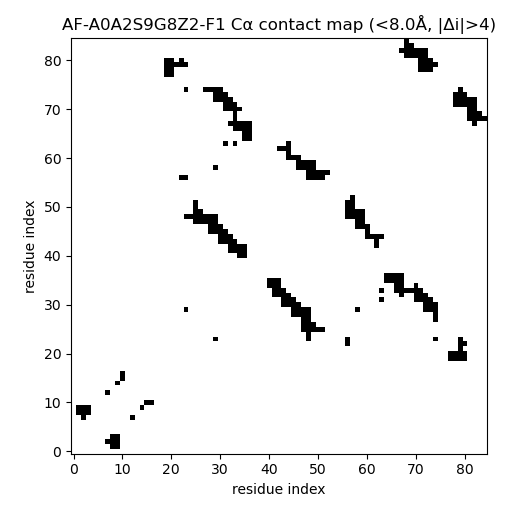 mean 89.87, std 6.74, range [58.78, 96.31]

Secondary structure (DSSP, 8-state):
--B-TTS-BHHHHH-SPPPP-PPPPTT-EEEEEE--TTSSS-EEEEEEEEEEETTEEEE--TT--TT-TTPEEEETTEEEEE---

Solvent-accessible surface area (backbone atoms only — not comparable to full-atom values): 5148 Å² total; per-residue (Å²): 139,66,61,48,97,84,68,49,44,45,53,78,75,72,44,79,77,91,76,65,44,68,76,76,51,66,65,38,66,34,35,37,53,26,41,40,64,97,51,97,55,78,48,70,38,74,34,43,26,40,71,60,54,98,88,36,86,36,68,72,53,94,71,71,51,68,50,25,67,67,19,42,28,33,42,92,94,33,44,38,46,57,43,76,131